Protein 7AH0 (pdb70)

Secondary structure (DSSP, 8-state):
-HHHHHHHHHHHHHHHHHHHHHHT-SS--HHHHHHHHHHHHHHHHHHHHHT--HHHHHHHHHHHHHHHHHHHHHTT-SS--HHHHHHHHHHHHHHHHHHHHTT-

Nearest PDB structures (foldseek):
  7ah0-assembly1_A  TM=1.010E+00  e=2.384E-13  synthetic construct
  8ccr-assembly1_A  TM=1.003E+00  e=1.564E-10  Escherichia coli
  3lg7-assembly1_B  TM=4.643E-01  e=6.732E-01  synthetic construct
  8gl3-assembly1_A  TM=3.722E-01  e=1.367E+00  synthetic construct

Solvent-accessible surface area: 7406 Å² total; per-residue (Å²): 105,66,129,44,116,64,133,31,112,35,34,19,96,84,23,94,44,21,19,82,82,25,82,150,57,130,83,25,52,99,130,45,67,85,116,29,90,39,16,24,67,92,25,74,42,18,16,106,83,74,101,202,82,83,114,44,109,121,120,32,155,47,15,26,85,87,22,59,41,17,20,90,81,22,84,154,59,131,81,24,56,96,123,39,49,79,120,35,95,38,33,21,68,105,23,49,48,15,20,120,78,69,140,207

Foldseek 3Di:
DVVLLVLLVVLLVLLVVLLVVCLVDQADDPVSLVSNLVSLVSNLVSLVVVVCVVVLNVLLNVLSVVLVVLSVVCVVDNGDDVVSSCSNVVSSVVNVVSSVVVVD

Structure (mmCIF, N/CA/C/O backbone):
data_7AH0
#
_entry.id   7AH0
#
_cell.length_a   81.250
_cell.length_b   81.250
_cell.length_c   59.060
_cell.angle_alpha   90.00
_cell.angle_beta   90.00
_cell.angle_gamma   120.00
#
_symmetry.space_group_name_H-M   'H 3'
#
loop_
_entity.id
_entity.type
_entity.pdbx_description
1 polymer 4D2
2 non-polymer 'PROTOPORPHYRIN IX CONTAINING FE'
3 water water
#
loop_
_atom_site.group_PDB
_atom_site.id
_atom_site.type_symbol
_atom_site.label_atom_id
_atom_site.label_alt_id
_atom_site.label_comp_id
_atom_site.label_asym_id
_atom_site.label_entity_id
_atom_site.label_seq_id
_atom_site.pdbx_PDB_ins_code
_atom_site.Cartn_x
_atom_site.Cartn_y
_atom_site.Cartn_z
_atom_site.occupancy
_atom_site.B_iso_or_equiv
_atom_site.auth_seq_id
_atom_site.auth_comp_id
_atom_site.auth_asym_id
_atom_site.auth_atom_id
_atom_site.pdbx_PDB_model_num
ATOM 1 N N . SER A 1 2 ? 5.892 -18.785 -9.689 1.00 61.31 2 SER A N 1
ATOM 2 C CA . SER A 1 2 ? 6.237 -19.315 -8.364 1.00 54.42 2 SER A CA 1
ATOM 3 C C . SER A 1 2 ? 7.754 -19.251 -8.165 1.00 46.89 2 SER A C 1
ATOM 4 O O . SER A 1 2 ? 8.187 -18.524 -7.283 1.00 42.75 2 SER A O 1
ATOM 7 N N . PRO A 1 3 ? 8.607 -19.989 -8.929 1.00 47.45 3 PRO A N 1
ATOM 8 C CA . PRO A 1 3 ? 10.063 -19.956 -8.708 1.00 43.44 3 PRO A CA 1
ATOM 9 C C . PRO A 1 3 ? 10.686 -18.567 -8.884 1.00 34.84 3 PRO A C 1
ATOM 10 O O . PRO A 1 3 ? 11.525 -18.228 -8.116 1.00 36.33 3 PRO A O 1
ATOM 14 N N . GLU A 1 4 ? 10.217 -17.824 -9.882 1.00 39.98 4 GLU A N 1
ATOM 15 C CA . GLU A 1 4 ? 10.670 -16.442 -10.170 1.00 43.88 4 GLU A CA 1
ATOM 16 C C . GLU A 1 4 ? 10.331 -15.571 -8.957 1.00 43.67 4 GLU A C 1
ATOM 17 O O . GLU A 1 4 ? 11.165 -14.816 -8.508 1.00 45.21 4 GLU A O 1
ATOM 23 N N . LEU A 1 5 ? 9.113 -15.708 -8.461 1.00 39.80 5 LEU A N 1
ATOM 24 C CA . LEU A 1 5 ? 8.613 -14.988 -7.272 1.00 39.57 5 LEU A CA 1
ATOM 25 C C . LEU A 1 5 ? 9.432 -15.399 -6.044 1.00 36.45 5 LEU A C 1
ATOM 26 O O . LEU A 1 5 ? 9.822 -14.508 -5.286 1.00 34.05 5 LEU A O 1
ATOM 31 N N . ARG A 1 6 ? 9.716 -16.689 -5.846 1.00 32.79 6 ARG A N 1
ATOM 32 C CA . ARG A 1 6 ? 10.521 -17.147 -4.679 1.00 33.99 6 ARG A CA 1
ATOM 33 C C . ARG A 1 6 ? 11.938 -16.534 -4.730 1.00 32.81 6 ARG A C 1
ATOM 34 O O . ARG A 1 6 ? 12.469 -16.139 -3.676 1.00 34.49 6 ARG A O 1
ATOM 42 N N . GLU A 1 7 ? 12.570 -16.493 -5.896 1.00 31.83 7 GLU A N 1
ATOM 43 C CA . GLU A 1 7 ? 13.962 -15.979 -6.046 1.00 31.68 7 GLU A CA 1
ATOM 44 C C . GLU A 1 7 ? 13.974 -14.447 -5.948 1.00 31.23 7 GLU A C 1
ATOM 45 O O . GLU A 1 7 ? 14.941 -13.922 -5.413 1.00 33.84 7 GLU A O 1
ATOM 51 N N . LYS A 1 8 ? 12.913 -13.756 -6.350 1.00 33.47 8 LYS A N 1
ATOM 52 C CA . LYS A 1 8 ? 12.767 -12.301 -6.057 1.00 34.92 8 LYS A CA 1
ATOM 53 C C . LYS A 1 8 ? 12.737 -12.064 -4.556 1.00 32.09 8 LYS A C 1
ATOM 54 O O . LYS A 1 8 ? 13.478 -11.186 -4.090 1.00 28.77 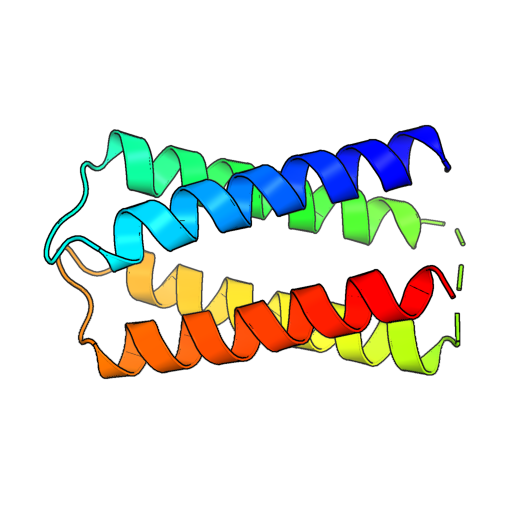8 LYS A O 1
ATOM 60 N N . HIS A 1 9 ? 11.942 -12.858 -3.829 1.00 32.64 9 HIS A N 1
ATOM 61 C CA . HIS A 1 9 ? 11.789 -12.779 -2.351 1.00 30.64 9 HIS A CA 1
ATOM 62 C C . HIS A 1 9 ? 13.168 -12.962 -1.701 1.00 29.41 9 HIS A C 1
ATOM 63 O O . HIS A 1 9 ? 13.555 -12.148 -0.836 1.00 34.33 9 HIS A O 1
ATOM 70 N N . ARG A 1 10 ? 13.859 -14.039 -2.049 1.00 30.52 10 ARG A N 1
ATOM 71 C CA . ARG A 1 10 ? 15.221 -14.353 -1.532 1.00 30.92 10 ARG A CA 1
ATOM 72 C C . ARG A 1 10 ? 16.160 -13.163 -1.795 1.00 27.09 10 ARG A C 1
ATOM 73 O O . ARG A 1 10 ? 16.859 -12.773 -0.874 1.00 28.58 10 ARG A O 1
ATOM 81 N N . ALA A 1 11 ? 16.225 -12.648 -3.036 1.00 26.33 11 ALA A N 1
ATOM 82 C CA . ALA A 1 11 ? 17.175 -11.564 -3.419 1.00 31.32 11 ALA A CA 1
ATOM 83 C C . ALA A 1 11 ? 16.840 -10.283 -2.633 1.00 34.05 11 ALA A C 1
ATOM 84 O O . ALA A 1 11 ? 17.749 -9.566 -2.192 1.00 33.79 11 ALA A O 1
ATOM 86 N N . LEU A 1 12 ? 15.554 -10.045 -2.416 1.00 34.24 12 LEU A N 1
ATOM 87 C CA . LEU A 1 12 ? 15.131 -8.872 -1.629 1.00 31.20 12 LEU A CA 1
ATOM 88 C C . LEU A 1 12 ? 15.534 -9.093 -0.172 1.00 28.34 12 LEU A C 1
ATOM 89 O O . LEU A 1 12 ? 16.015 -8.172 0.413 1.00 28.43 12 LEU A O 1
ATOM 94 N N . ALA A 1 13 ? 15.362 -10.305 0.344 1.00 27.68 13 ALA A N 1
ATOM 95 C CA . ALA A 1 13 ? 15.679 -10.614 1.753 1.00 27.50 13 ALA A CA 1
ATOM 96 C C . ALA A 1 13 ? 17.181 -10.399 2.048 1.00 29.79 13 ALA A C 1
ATOM 97 O O . ALA A 1 13 ? 17.506 -9.893 3.144 1.00 32.53 13 ALA A O 1
ATOM 99 N N . GLU A 1 14 ? 18.055 -10.869 1.164 1.00 29.16 14 GLU A N 1
ATOM 100 C CA . GLU A 1 14 ? 19.536 -10.659 1.202 1.00 33.47 14 GLU A CA 1
ATOM 101 C C . GLU A 1 14 ? 19.868 -9.158 1.308 1.00 31.20 14 GLU A C 1
ATOM 102 O O . GLU A 1 14 ? 20.746 -8.801 2.108 1.00 30.84 14 GLU A O 1
ATOM 108 N N . GLN A 1 15 ? 19.219 -8.320 0.500 1.00 33.40 15 GLN A N 1
ATOM 109 C CA . GLN A 1 15 ? 19.442 -6.854 0.484 1.00 36.41 15 GLN A CA 1
ATOM 110 C C . GLN A 1 15 ? 18.963 -6.244 1.798 1.00 36.58 15 GLN A C 1
ATOM 111 O O . GLN A 1 15 ? 19.674 -5.336 2.291 1.00 34.25 15 GLN A O 1
ATOM 117 N N . VAL A 1 16 ? 17.844 -6.731 2.372 1.00 34.40 16 VAL A N 1
ATOM 118 C CA . VAL A 1 16 ? 17.345 -6.270 3.702 1.00 32.45 16 VAL A CA 1
ATOM 119 C C . VAL A 1 16 ? 18.382 -6.610 4.792 1.00 35.02 16 VAL A C 1
ATOM 120 O O . VAL A 1 16 ? 18.583 -5.811 5.746 1.00 29.86 16 VAL A O 1
ATOM 124 N N . TYR A 1 17 ? 18.944 -7.815 4.749 1.00 33.37 17 TYR A N 1
ATOM 125 C CA . TYR A 1 17 ? 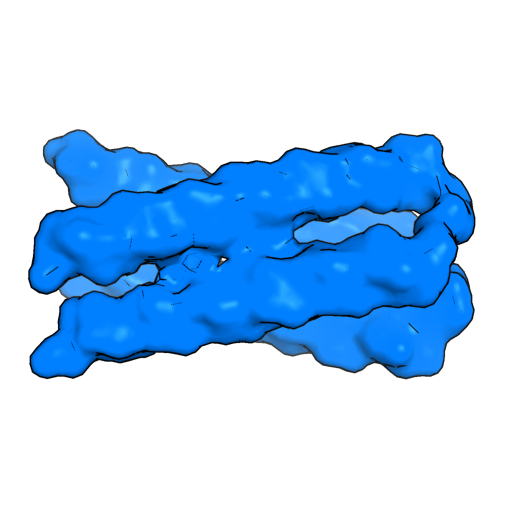19.993 -8.269 5.695 1.00 35.73 17 TYR A CA 1
ATOM 126 C C . TYR A 1 17 ? 21.271 -7.435 5.541 1.00 33.15 17 TYR A C 1
ATOM 127 O O . TYR A 1 17 ? 21.816 -6.997 6.523 1.00 36.00 17 TYR A O 1
ATOM 136 N N . ALA A 1 18 ? 21.760 -7.208 4.328 1.00 36.56 18 ALA A N 1
ATOM 137 C CA . ALA A 1 18 ? 23.013 -6.438 4.112 1.00 40.28 18 ALA A CA 1
ATOM 138 C C . ALA A 1 18 ? 22.801 -4.996 4.606 1.00 37.75 18 ALA A C 1
ATOM 139 O O . ALA A 1 18 ? 23.666 -4.487 5.359 1.00 37.27 18 ALA A O 1
ATOM 141 N N . THR A 1 19 ? 21.691 -4.355 4.234 1.00 31.27 19 THR A N 1
ATOM 142 C CA . THR A 1 19 ? 21.402 -2.961 4.670 1.00 33.12 19 THR A CA 1
ATOM 143 C C . THR A 1 19 ? 21.273 -2.946 6.192 1.00 35.34 19 THR A C 1
ATOM 144 O O . THR A 1 19 ? 21.921 -2.074 6.830 1.00 38.41 19 THR A O 1
ATOM 148 N N . GLY A 1 20 ? 20.558 -3.917 6.767 1.00 34.73 20 GLY A N 1
ATOM 149 C CA . GLY A 1 20 ? 20.437 -4.049 8.229 1.00 34.22 20 GLY A CA 1
ATOM 150 C C . GLY A 1 20 ? 21.791 -4.196 8.92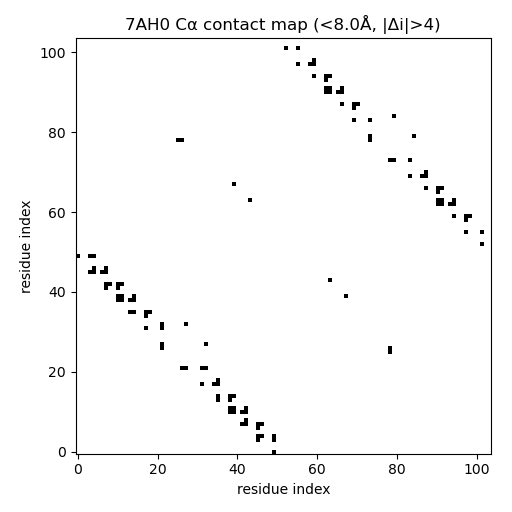7 1.00 38.43 20 GLY A C 1
ATOM 151 O O . GLY A 1 20 ? 22.018 -3.500 9.943 1.00 36.23 20 GLY A O 1
ATOM 152 N N . GLN A 1 21 ? 22.620 -5.121 8.450 1.00 43.51 21 GLN A N 1
ATOM 153 C CA . GLN A 1 21 ? 23.951 -5.424 9.042 1.00 48.12 21 GLN A CA 1
ATOM 154 C C . GLN A 1 21 ? 24.807 -4.151 9.082 1.00 45.11 21 GLN A C 1
ATOM 155 O O . GLN A 1 21 ? 25.392 -3.879 10.113 1.00 42.03 21 GLN A O 1
ATOM 161 N N . GLU A 1 22 ? 24.813 -3.400 7.988 1.00 46.92 22 GLU A N 1
ATOM 162 C CA . GLU A 1 22 ? 25.538 -2.109 7.808 1.00 45.30 22 GLU A CA 1
ATOM 163 C C . GLU A 1 22 ? 25.054 -1.086 8.849 1.00 48.36 22 GLU A C 1
ATOM 164 O O . GLU A 1 22 ? 25.895 -0.438 9.482 1.00 53.87 22 GLU A O 1
ATOM 170 N N . MET A 1 23 ? 23.743 -0.974 9.076 1.00 47.57 23 MET A N 1
ATOM 171 C CA . MET A 1 23 ? 23.166 0.048 9.993 1.00 46.36 23 MET A CA 1
ATOM 172 C C . MET A 1 23 ? 23.455 -0.345 11.440 1.00 46.24 23 MET A C 1
ATOM 173 O O . MET A 1 23 ? 23.511 0.560 12.318 1.00 39.93 23 MET A O 1
ATOM 178 N N . LEU A 1 24 ? 23.629 -1.642 11.675 1.00 43.60 24 LEU A N 1
ATOM 179 C CA . LEU A 1 24 ? 23.938 -2.157 13.028 1.00 48.82 24 LEU A CA 1
ATOM 180 C C . LEU A 1 24 ? 25.310 -1.636 13.471 1.00 46.93 24 LEU A C 1
ATOM 181 O O . LEU A 1 24 ? 25.461 -1.351 14.634 1.00 49.16 24 LEU A O 1
ATOM 186 N N . LYS A 1 25 ? 26.235 -1.447 12.538 1.00 54.51 25 LYS A N 1
ATOM 187 C CA . LYS A 1 25 ? 27.601 -0.947 12.857 1.00 63.18 25 LYS A CA 1
ATOM 188 C C . LYS A 1 25 ? 27.582 0.535 13.270 1.00 62.47 25 LYS A C 1
ATOM 189 O O . LYS A 1 25 ? 28.645 1.012 13.695 1.00 64.95 25 LYS A O 1
ATOM 195 N N . ASN A 1 26 ? 26.464 1.260 13.115 1.00 59.87 26 ASN A N 1
ATOM 196 C CA . ASN A 1 26 ? 26.421 2.748 13.255 1.00 55.19 26 ASN A CA 1
ATOM 197 C C . ASN A 1 26 ? 25.433 3.169 14.342 1.00 55.66 26 ASN A C 1
ATOM 198 O O . ASN A 1 26 ? 24.298 2.647 14.371 1.00 54.06 26 ASN A O 1
ATOM 203 N N . THR A 1 27 ? 25.831 4.139 15.163 1.00 59.98 27 THR A N 1
ATOM 204 C CA . THR A 1 27 ? 24.963 4.760 16.200 1.00 59.62 27 THR A CA 1
ATOM 205 C C . THR A 1 27 ? 23.938 5.667 15.501 1.00 55.30 27 THR A C 1
ATOM 206 O O . THR A 1 27 ? 22.839 5.818 16.065 1.00 52.22 27 THR A O 1
ATOM 210 N N . SER A 1 28 ? 24.239 6.165 14.290 1.00 53.64 28 SER A N 1
ATOM 211 C CA . SER A 1 28 ? 23.275 6.903 13.427 1.00 51.28 28 SER A CA 1
ATOM 212 C C . SER A 1 28 ? 23.480 6.515 11.964 1.00 50.92 28 SER A C 1
ATOM 213 O O . SER A 1 28 ? 24.641 6.364 11.525 1.00 55.02 28 SER A O 1
ATOM 216 N N . ASN A 1 29 ? 22.382 6.360 11.230 1.00 42.56 29 ASN A N 1
ATOM 217 C CA . ASN A 1 29 ? 22.406 6.018 9.785 1.00 40.94 29 ASN A CA 1
ATOM 218 C C . ASN A 1 29 ? 21.682 7.127 9.022 1.00 42.54 29 ASN A C 1
ATOM 219 O O . ASN A 1 29 ? 20.741 7.729 9.597 1.00 47.30 29 ASN A O 1
ATOM 224 N N . SER A 1 30 ? 22.044 7.346 7.763 1.00 40.20 30 SER A N 1
ATOM 225 C CA . SER A 1 30 ? 21.377 8.354 6.906 1.00 40.54 30 SER A CA 1
ATOM 226 C C . SER A 1 30 ? 19.924 7.956 6.676 1.00 40.82 30 SER A C 1
ATOM 227 O O . SER A 1 30 ? 19.599 6.767 6.609 1.00 40.41 30 SER A O 1
ATOM 230 N N . PRO A 1 31 ? 19.021 8.947 6.529 1.00 40.13 31 PRO A N 1
ATOM 231 C CA . PRO A 1 31 ? 17.642 8.690 6.126 1.00 39.59 31 PRO A CA 1
ATOM 232 C C . PRO A 1 31 ? 17.568 7.838 4.858 1.00 40.00 31 PRO A C 1
ATOM 233 O O . PRO A 1 31 ? 16.655 7.037 4.720 1.00 39.14 31 PRO A O 1
ATOM 237 N N . GLU A 1 32 ? 18.517 8.079 3.961 1.00 35.71 32 GLU A N 1
ATOM 238 C CA . GLU A 1 32 ? 18.686 7.377 2.665 1.00 42.14 32 GLU A CA 1
ATOM 239 C C . GLU A 1 32 ? 18.870 5.853 2.907 1.00 39.67 32 GLU A C 1
ATOM 240 O O . GLU A 1 32 ? 18.193 5.064 2.248 1.00 37.03 32 GLU A O 1
ATOM 246 N N . LEU A 1 33 ? 19.745 5.442 3.824 1.00 39.13 33 LEU A N 1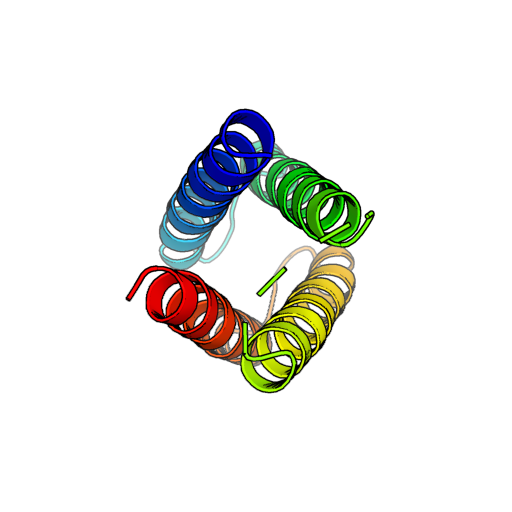
ATOM 247 C CA . LEU A 1 33 ? 20.027 4.002 4.083 1.00 37.50 33 LEU A CA 1
ATOM 248 C C . LEU A 1 33 ? 18.820 3.382 4.796 1.00 31.93 33 LEU A C 1
ATOM 249 O O . LEU A 1 33 ? 18.390 2.275 4.396 1.00 35.18 33 LEU A O 1
ATOM 254 N N . ARG A 1 34 ? 18.290 4.089 5.785 1.00 29.84 34 ARG A N 1
ATOM 255 C CA . ARG A 1 34 ? 17.112 3.671 6.593 1.00 32.75 34 ARG A CA 1
ATOM 256 C C . ARG A 1 34 ? 15.913 3.406 5.675 1.00 33.46 34 ARG A C 1
ATOM 257 O O . ARG A 1 34 ? 15.261 2.376 5.886 1.00 32.07 34 ARG A O 1
ATOM 265 N N . GLU A 1 35 ? 15.671 4.269 4.679 1.00 30.95 35 GLU A N 1
ATOM 266 C CA . GLU A 1 35 ? 14.485 4.200 3.801 1.00 34.08 35 GLU A CA 1
ATOM 267 C C . GLU A 1 35 ? 14.726 3.129 2.724 1.00 34.28 35 GLU A C 1
ATOM 268 O O . GLU A 1 35 ? 13.738 2.472 2.351 1.00 29.99 35 GLU A O 1
ATOM 274 N N . LYS A 1 36 ? 15.969 2.936 2.261 1.00 30.45 36 LYS A N 1
ATOM 275 C CA . LYS A 1 36 ? 16.330 1.790 1.371 1.00 34.62 36 LYS A CA 1
ATOM 276 C C . LYS A 1 36 ? 15.970 0.457 2.067 1.00 29.25 36 LYS A C 1
ATOM 277 O O . LYS A 1 36 ? 15.297 -0.421 1.450 1.00 33.20 36 LYS A O 1
ATOM 283 N N . HIS A 1 37 ? 16.367 0.318 3.320 1.00 27.62 37 HIS A N 1
ATOM 284 C CA . HIS A 1 37 ? 16.125 -0.868 4.178 1.00 29.22 37 HIS A CA 1
ATOM 285 C C . HIS A 1 37 ? 14.607 -1.074 4.299 1.00 31.12 37 HIS A C 1
ATOM 286 O O . HIS A 1 37 ? 14.155 -2.175 4.045 1.00 28.23 37 HIS A O 1
ATOM 293 N N . ARG A 1 38 ? 13.877 -0.022 4.641 1.00 32.01 38 ARG A N 1
ATOM 294 C CA . ARG A 1 38 ? 12.413 -0.072 4.847 1.00 34.11 38 ARG A CA 1
ATOM 295 C C . ARG A 1 38 ? 11.682 -0.475 3.564 1.00 29.60 38 ARG A C 1
ATOM 296 O O . ARG A 1 38 ? 10.819 -1.306 3.634 1.00 31.11 38 ARG A O 1
ATOM 304 N N . ALA A 1 39 ? 12.038 0.138 2.449 1.00 30.15 39 ALA A N 1
ATOM 305 C CA . ALA A 1 39 ? 11.394 -0.075 1.132 1.00 30.73 39 ALA A CA 1
ATOM 306 C C . ALA A 1 39 ? 11.725 -1.490 0.604 1.00 31.18 39 ALA A C 1
ATOM 307 O O . ALA A 1 39 ? 10.863 -2.115 -0.093 1.00 29.30 39 ALA A O 1
ATOM 309 N N . LEU A 1 40 ? 12.916 -2.000 0.912 1.00 31.81 40 LEU A N 1
ATOM 310 C CA . LEU A 1 40 ? 13.270 -3.425 0.620 1.00 30.77 40 LEU A CA 1
ATOM 311 C C . LEU A 1 40 ? 12.430 -4.348 1.521 1.00 28.90 40 LEU A C 1
ATOM 312 O O . LEU A 1 40 ? 11.904 -5.358 1.021 1.00 28.23 40 LEU A O 1
ATOM 317 N N . ALA A 1 41 ? 12.312 -4.040 2.808 1.00 28.06 41 ALA A N 1
ATOM 318 C CA . ALA A 1 41 ? 11.500 -4.841 3.760 1.00 31.52 41 ALA A CA 1
ATOM 319 C C . ALA A 1 41 ? 10.047 -4.959 3.256 1.00 33.65 41 ALA A C 1
ATOM 320 O O . ALA A 1 41 ? 9.468 -6.072 3.348 1.00 28.82 41 ALA A O 1
ATOM 322 N N . GLU A 1 42 ? 9.482 -3.873 2.725 1.00 31.89 42 GLU A N 1
ATOM 323 C CA . GLU A 1 42 ? 8.084 -3.864 2.226 1.00 32.66 42 GLU A CA 1
ATOM 324 C C . GLU A 1 42 ? 7.939 -4.810 1.031 1.00 32.82 42 GLU A C 1
ATOM 325 O O . GLU A 1 42 ? 6.940 -5.504 0.942 1.00 30.86 42 GLU A O 1
ATOM 331 N N . GLN A 1 43 ? 8.912 -4.790 0.134 1.00 34.80 43 GLN A N 1
ATOM 332 C CA . GLN A 1 43 ? 8.877 -5.637 -1.080 1.00 35.09 43 GLN A CA 1
ATOM 333 C C . GLN A 1 43 ? 9.113 -7.107 -0.700 1.00 31.57 43 GLN A C 1
ATOM 334 O O . GLN A 1 43 ? 8.514 -7.953 -1.368 1.00 33.73 43 GLN A O 1
ATOM 340 N N . VAL A 1 44 ? 9.866 -7.373 0.366 1.00 32.01 44 VAL A N 1
ATOM 341 C CA . VAL A 1 44 ? 10.084 -8.760 0.869 1.00 34.11 44 VAL A CA 1
ATOM 342 C C . VAL A 1 44 ? 8.761 -9.258 1.464 1.00 30.97 44 VAL A C 1
ATOM 343 O O . VAL A 1 44 ? 8.385 -10.373 1.190 1.00 28.78 44 VAL A O 1
ATOM 347 N N . TYR A 1 45 ? 8.121 -8.438 2.288 1.00 30.56 45 TYR A N 1
ATOM 348 C CA . TYR A 1 45 ? 6.797 -8.752 2.866 1.00 29.23 45 TYR A CA 1
ATOM 349 C C . TYR A 1 45 ? 5.798 -9.058 1.733 1.00 30.59 45 TYR A C 1
ATOM 350 O O . TYR A 1 45 ? 5.127 -10.107 1.832 1.00 27.44 45 TYR A O 1
ATOM 359 N N . ALA A 1 46 ? 5.715 -8.215 0.685 1.00 31.28 46 ALA A N 1
ATOM 360 C CA . ALA A 1 46 ? 4.685 -8.280 -0.393 1.00 31.03 46 ALA A CA 1
ATOM 361 C C . ALA A 1 46 ? 4.908 -9.513 -1.307 1.00 33.49 46 ALA A C 1
ATOM 362 O O . ALA A 1 46 ? 3.945 -10.251 -1.624 1.00 30.35 46 ALA A O 1
ATOM 364 N N . THR A 1 47 ? 6.140 -9.782 -1.723 1.00 31.16 47 THR A N 1
ATOM 365 C CA . THR A 1 47 ? 6.452 -11.028 -2.485 1.00 29.60 47 THR A CA 1
ATOM 366 C C . THR A 1 47 ? 6.125 -12.278 -1.638 1.00 28.45 47 THR A C 1
ATOM 367 O O . THR A 1 47 ? 5.559 -13.219 -2.192 1.00 30.41 47 THR A O 1
ATOM 371 N N . GLY A 1 48 ? 6.418 -12.303 -0.337 1.00 32.44 48 GLY A N 1
ATOM 372 C CA . GLY A 1 48 ? 6.035 -13.443 0.520 1.00 35.09 48 GLY A CA 1
ATOM 373 C C . GLY A 1 48 ? 4.534 -13.712 0.471 1.00 36.17 48 GLY A C 1
ATOM 374 O O . GLY A 1 48 ? 4.133 -14.857 0.126 1.00 34.99 48 GLY A O 1
ATOM 375 N N . GLN A 1 49 ? 3.726 -12.686 0.778 1.00 31.65 49 GLN A N 1
ATOM 376 C CA . GLN A 1 49 ? 2.242 -12.748 0.795 1.00 33.34 49 GLN A CA 1
ATOM 377 C C . GLN A 1 49 ? 1.769 -13.357 -0.525 1.00 33.67 49 GLN A C 1
ATOM 378 O O . GLN A 1 49 ? 0.805 -14.200 -0.533 1.00 31.40 49 GLN A O 1
ATOM 384 N N . GLU A 1 50 ? 2.367 -12.873 -1.603 1.00 33.53 50 GLU A N 1
ATOM 385 C CA . GLU A 1 50 ? 2.000 -13.214 -2.997 1.00 36.65 50 GLU A CA 1
ATOM 386 C C . GLU A 1 50 ? 2.255 -14.706 -3.266 1.00 37.36 50 GLU A C 1
ATOM 387 O O . GLU A 1 50 ? 1.506 -15.291 -4.053 1.00 35.39 50 GLU A O 1
ATOM 393 N N . MET A 1 51 ? 3.251 -15.313 -2.619 1.00 38.77 51 MET A N 1
ATOM 394 C CA . MET A 1 51 ? 3.559 -16.764 -2.757 1.00 40.19 51 MET A CA 1
ATOM 395 C C . MET A 1 51 ? 2.457 -17.607 -2.096 1.00 40.05 51 MET A C 1
ATOM 396 O O . MET A 1 51 ? 2.213 -18.758 -2.559 1.00 39.79 51 MET A O 1
ATOM 401 N N . LEU A 1 52 ? 1.781 -17.084 -1.071 1.00 39.62 52 LEU A N 1
ATOM 402 C CA . LEU A 1 52 ? 0.619 -17.801 -0.465 1.00 43.40 52 LEU A CA 1
ATOM 403 C C . LEU A 1 52 ? -0.645 -17.647 -1.337 1.00 51.35 52 LEU A C 1
ATOM 404 O O . LEU A 1 52 ? -1.613 -18.372 -1.064 1.00 52.67 52 LEU A O 1
ATOM 409 N N . LYS A 1 53 ? -0.653 -16.771 -2.352 1.00 65.86 53 LYS A N 1
ATOM 410 C CA . LYS A 1 53 ? -1.706 -16.747 -3.415 1.00 79.44 53 LYS A CA 1
ATOM 411 C C . LYS A 1 53 ? -1.674 -18.082 -4.170 1.00 87.64 53 LYS A C 1
ATOM 412 O O . LYS A 1 53 ? -2.749 -18.511 -4.642 1.00 81.16 53 LYS A O 1
ATOM 418 N N . SER A 1 60 ? 5.787 -27.533 4.623 1.00 58.99 60 SER A N 1
ATOM 419 C CA . SER A 1 60 ? 5.132 -27.608 5.958 1.00 54.16 60 SER A CA 1
ATOM 420 C C . SER A 1 60 ? 4.262 -26.367 6.127 1.00 49.73 60 SER A C 1
ATOM 421 O O . SER A 1 60 ? 4.797 -25.266 6.248 1.00 44.12 60 SER A O 1
ATOM 424 N N . PRO A 1 61 ? 2.917 -26.483 6.153 1.00 43.47 61 PRO A N 1
ATOM 425 C CA . PRO A 1 61 ? 2.073 -25.337 6.490 1.00 40.85 61 PRO A CA 1
ATOM 426 C C . PRO A 1 61 ? 2.517 -24.711 7.814 1.00 40.26 61 PRO A C 1
ATOM 427 O O . PRO A 1 61 ? 2.419 -23.518 7.962 1.00 36.77 61 PRO A O 1
ATOM 431 N N . GLU A 1 62 ? 3.056 -25.545 8.705 1.00 36.32 62 GLU A N 1
ATOM 432 C CA . GLU A 1 62 ? 3.438 -25.168 10.085 1.00 37.01 62 GLU A CA 1
ATOM 433 C C . GLU A 1 62 ? 4.692 -24.277 10.055 1.00 34.16 62 GLU A C 1
ATOM 434 O O . GLU A 1 62 ? 4.750 -23.323 10.835 1.00 32.13 62 GLU A O 1
ATOM 440 N N . LEU A 1 63 ? 5.659 -24.573 9.188 1.00 32.81 63 LEU A N 1
ATOM 441 C CA . LEU A 1 63 ? 6.883 -23.755 9.023 1.00 33.29 63 LEU A CA 1
ATOM 442 C C . LEU A 1 63 ? 6.498 -22.417 8.371 1.00 32.32 63 LEU A C 1
ATOM 443 O O . LEU A 1 63 ? 6.973 -21.341 8.854 1.00 30.12 63 LEU A O 1
ATOM 448 N N . ARG A 1 64 ? 5.630 -22.457 7.361 1.00 31.73 64 ARG A N 1
ATOM 449 C CA . ARG A 1 64 ? 5.123 -21.237 6.675 1.00 36.89 64 ARG A CA 1
ATOM 450 C C . ARG A 1 64 ? 4.453 -20.325 7.697 1.00 37.39 64 ARG A C 1
ATOM 451 O O . ARG A 1 64 ? 4.736 -19.117 7.680 1.00 35.63 64 ARG A O 1
ATOM 459 N N . GLU A 1 65 ? 3.646 -20.898 8.593 1.00 36.87 65 GLU A N 1
ATOM 460 C CA . GLU A 1 65 ? 2.868 -20.120 9.592 1.00 37.79 65 GLU A CA 1
ATOM 461 C C . GLU A 1 65 ? 3.839 -19.425 10.554 1.00 36.97 65 GLU A C 1
ATOM 462 O O . GLU A 1 65 ? 3.623 -18.219 10.831 1.00 34.66 65 GLU A O 1
ATOM 468 N N . LYS A 1 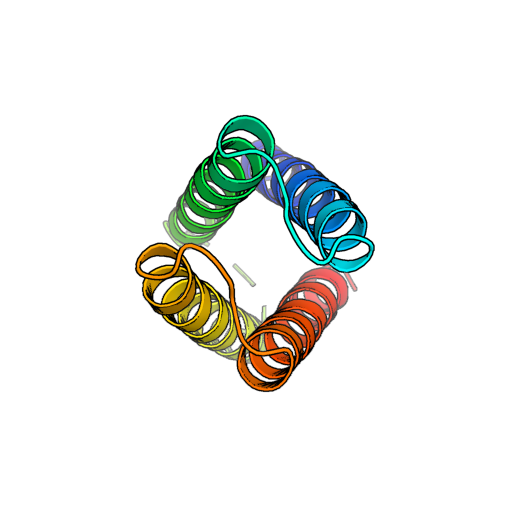66 ? 4.861 -20.143 11.051 1.00 30.79 66 LYS A N 1
ATOM 469 C CA . LYS A 1 66 ? 5.833 -19.584 12.013 1.00 30.41 66 LYS A CA 1
ATOM 470 C C . LYS A 1 66 ? 6.604 -18.428 11.339 1.00 30.39 66 LYS A C 1
ATOM 471 O O . LYS A 1 66 ? 6.785 -17.389 12.016 1.00 29.93 66 LYS A O 1
ATOM 477 N N . HIS A 1 67 ? 7.088 -18.631 10.113 1.00 28.43 67 HIS A N 1
ATOM 478 C CA . HIS A 1 67 ? 7.843 -17.647 9.282 1.00 32.21 67 HIS A CA 1
ATOM 479 C C . HIS A 1 67 ? 6.973 -16.384 9.107 1.00 31.85 67 HIS A C 1
ATOM 480 O O . HIS A 1 67 ? 7.484 -15.311 9.369 1.00 32.10 67 HIS A O 1
ATOM 487 N N . ARG A 1 68 ? 5.729 -16.546 8.643 1.00 32.86 68 ARG A N 1
ATOM 488 C CA . ARG A 1 68 ? 4.813 -15.392 8.435 1.00 33.28 68 ARG A CA 1
ATOM 489 C C . ARG A 1 68 ? 4.681 -14.621 9.752 1.00 32.55 68 ARG A C 1
ATOM 490 O O . ARG A 1 68 ? 4.985 -13.411 9.764 1.00 30.68 68 ARG A O 1
ATOM 498 N N . ALA A 1 69 ? 4.238 -15.308 10.809 1.00 30.12 69 ALA A N 1
ATOM 499 C CA . ALA A 1 69 ? 4.081 -14.698 12.152 1.00 30.50 69 ALA A CA 1
ATOM 500 C C . ALA A 1 69 ? 5.341 -13.908 12.537 1.00 30.66 69 ALA A C 1
ATOM 501 O O . ALA A 1 69 ? 5.179 -12.739 12.957 1.00 31.95 69 ALA A O 1
ATOM 503 N N . LEU A 1 70 ? 6.530 -14.500 12.411 1.00 27.93 70 LEU A N 1
ATOM 504 C CA . LEU A 1 70 ? 7.829 -13.856 12.757 1.00 30.07 70 LEU A CA 1
ATOM 505 C C . LEU A 1 70 ? 8.074 -12.611 11.885 1.00 31.70 70 LEU A C 1
ATOM 506 O O . LEU A 1 70 ? 8.517 -11.616 12.412 1.00 30.16 70 LEU A O 1
ATOM 511 N N . ALA A 1 71 ? 7.814 -12.704 10.587 1.00 28.99 71 ALA A N 1
ATOM 512 C CA . ALA A 1 71 ? 7.929 -11.566 9.638 1.00 32.65 71 ALA A CA 1
ATOM 513 C C . ALA A 1 71 ? 7.047 -10.365 10.086 1.00 34.49 71 ALA A C 1
ATOM 514 O O . ALA A 1 71 ? 7.506 -9.213 9.998 1.00 28.87 71 ALA A O 1
ATOM 516 N N . GLU A 1 72 ? 5.860 -10.650 10.631 1.00 33.67 72 GLU A N 1
ATOM 517 C CA . GLU A 1 72 ? 4.959 -9.576 11.132 1.00 34.65 72 GLU A CA 1
ATOM 518 C C . GLU A 1 72 ? 5.615 -8.900 12.344 1.00 32.14 72 GLU A C 1
ATOM 519 O O . GLU A 1 72 ? 5.672 -7.655 12.369 1.00 31.93 72 GLU A O 1
ATOM 525 N N . GLN A 1 73 ? 6.088 -9.703 13.305 1.00 31.61 73 GLN A N 1
ATOM 526 C CA . GLN A 1 73 ? 6.756 -9.211 14.530 1.00 30.79 73 GLN A CA 1
ATOM 527 C C . GLN A 1 73 ? 7.961 -8.349 14.144 1.00 28.55 73 GLN A C 1
ATOM 528 O O . GLN A 1 73 ? 8.061 -7.246 14.691 1.00 28.69 73 GLN A O 1
ATOM 534 N N . VAL A 1 74 ? 8.776 -8.758 13.173 1.00 29.98 74 VAL A N 1
ATOM 535 C CA . VAL A 1 74 ? 9.957 -7.941 12.765 1.00 31.34 74 VAL A CA 1
ATOM 536 C C . VAL A 1 74 ? 9.446 -6.633 12.145 1.00 32.92 74 VAL A C 1
ATOM 537 O O . VAL A 1 74 ? 9.991 -5.560 12.515 1.00 31.68 74 VAL A O 1
ATOM 541 N N . TYR A 1 75 ? 8.497 -6.703 11.202 1.00 29.97 75 TYR A N 1
ATOM 542 C CA . TYR A 1 75 ? 7.890 -5.496 10.594 1.00 35.09 75 TYR A CA 1
ATOM 543 C C . TYR A 1 75 ? 7.349 -4.549 11.686 1.00 34.59 75 TYR A C 1
ATOM 544 O O . TYR A 1 75 ? 7.636 -3.352 11.592 1.00 34.60 75 TYR A O 1
ATOM 553 N N . ALA A 1 76 ? 6.615 -5.029 12.688 1.00 30.50 76 ALA A N 1
ATOM 554 C CA . ALA A 1 76 ? 6.016 -4.168 13.740 1.00 33.75 76 ALA A CA 1
ATOM 555 C C . ALA A 1 76 ? 7.112 -3.483 14.579 1.00 36.92 76 ALA A C 1
ATOM 556 O O . ALA A 1 76 ? 6.892 -2.313 14.957 1.00 33.32 76 ALA A O 1
ATOM 558 N N . THR A 1 77 ? 8.223 -4.169 14.913 1.00 32.60 77 THR A N 1
ATOM 559 C CA . THR A 1 77 ? 9.359 -3.560 15.665 1.00 33.59 77 THR A CA 1
ATOM 560 C C . THR A 1 77 ? 9.967 -2.448 14.781 1.00 35.43 77 THR A C 1
ATOM 561 O O . THR A 1 77 ? 10.218 -1.373 15.332 1.00 33.60 77 THR A O 1
ATOM 565 N N . GLY A 1 78 ? 10.057 -2.672 13.461 1.00 31.59 78 GLY A N 1
ATOM 566 C CA . GLY A 1 78 ? 10.451 -1.684 12.443 1.00 37.88 78 GLY A CA 1
ATOM 567 C C . GLY A 1 78 ? 9.559 -0.440 12.441 1.00 40.43 78 GLY A C 1
ATOM 568 O O . GLY A 1 78 ? 10.114 0.654 12.443 1.00 36.04 78 GLY A O 1
ATOM 569 N N . GLN A 1 79 ? 8.231 -0.600 12.427 1.00 40.17 79 GLN A N 1
ATOM 570 C CA . GLN A 1 79 ? 7.229 0.506 12.468 1.00 42.21 79 GLN A CA 1
ATOM 571 C C . GLN A 1 79 ? 7.518 1.432 13.665 1.00 44.19 79 GLN A C 1
ATOM 572 O O . GLN A 1 79 ? 7.413 2.659 13.503 1.00 38.92 79 GLN A O 1
ATOM 578 N N . GLU A 1 80 ? 7.852 0.862 14.826 1.00 39.21 80 GLU A N 1
ATOM 579 C CA . GLU A 1 80 ? 8.202 1.614 16.056 1.00 43.04 80 GLU A CA 1
ATOM 580 C C . GLU A 1 80 ? 9.527 2.369 15.897 1.00 37.37 80 GLU A C 1
ATOM 581 O O . GLU A 1 80 ? 9.599 3.513 16.367 1.00 36.88 80 GLU A O 1
ATOM 587 N N . MET A 1 81 ? 10.523 1.775 15.248 1.00 36.50 81 MET A N 1
ATOM 588 C CA . MET A 1 81 ? 11.872 2.389 15.099 1.00 36.64 81 MET A CA 1
ATOM 589 C C . MET A 1 81 ? 11.794 3.554 14.098 1.00 34.01 81 MET A C 1
ATOM 590 O O . MET A 1 81 ? 12.617 4.469 14.140 1.00 33.65 81 MET A O 1
ATOM 595 N N . LEU A 1 82 ? 10.749 3.539 13.287 1.00 33.24 82 LEU A N 1
ATOM 596 C CA . LEU A 1 82 ? 10.476 4.557 12.248 1.00 34.60 82 LEU A CA 1
ATOM 597 C C . LEU A 1 82 ? 10.119 5.916 12.874 1.00 32.31 82 LEU A C 1
ATOM 598 O O . LEU A 1 82 ? 10.307 6.909 12.223 1.00 35.40 82 LEU A O 1
ATOM 603 N N . LYS A 1 83 ? 9.574 5.919 14.082 1.00 30.90 83 LYS A N 1
ATOM 604 C CA . LYS A 1 83 ? 9.139 7.124 14.852 1.00 33.83 83 LYS A CA 1
ATOM 605 C C . LYS A 1 83 ? 10.307 7.872 15.518 1.00 36.46 83 LYS A C 1
ATOM 606 O O . LYS A 1 83 ? 10.040 8.943 16.088 1.00 40.56 83 LYS A O 1
ATOM 612 N N . ASN A 1 84 ? 11.507 7.289 15.534 1.00 37.82 84 ASN A N 1
ATOM 613 C CA . ASN A 1 84 ? 12.652 7.714 16.378 1.00 38.95 84 ASN A CA 1
ATOM 614 C C . ASN A 1 84 ? 13.822 8.116 15.475 1.00 37.44 84 ASN A C 1
ATOM 615 O O . ASN A 1 84 ? 14.220 7.310 14.593 1.00 35.85 84 ASN A O 1
ATOM 620 N N . THR A 1 85 ? 14.363 9.313 15.699 1.00 36.08 85 THR A N 1
ATOM 621 C CA . THR A 1 85 ? 15.662 9.769 15.147 1.00 35.77 85 THR A CA 1
ATOM 622 C C . THR A 1 85 ? 16.779 8.812 15.591 1.00 36.31 85 THR A C 1
ATOM 623 O O . THR A 1 85 ? 17.643 8.533 14.764 1.00 36.35 85 THR A O 1
ATOM 627 N N . SER A 1 86 ? 16.756 8.294 16.816 1.00 34.31 86 SER A N 1
ATOM 628 C CA . SER A 1 86 ? 17.745 7.286 17.281 1.00 38.25 86 SER A CA 1
ATOM 629 C C . SER A 1 86 ? 17.053 6.164 18.068 1.00 37.58 86 SER A C 1
ATOM 630 O O . SER A 1 86 ? 16.191 6.429 18.918 1.00 40.84 86 SER A O 1
ATOM 633 N N . ASN A 1 87 ? 17.458 4.929 17.835 1.00 40.43 87 ASN A N 1
ATOM 634 C CA . ASN A 1 87 ? 16.799 3.739 18.436 1.00 43.65 87 ASN A CA 1
ATOM 635 C C . ASN A 1 87 ? 17.713 3.137 19.519 1.00 45.08 87 ASN A C 1
ATOM 636 O O . ASN A 1 87 ? 18.853 2.803 19.185 1.00 43.76 87 ASN A O 1
ATOM 641 N N . SER A 1 88 ? 17.197 3.044 20.751 1.00 52.71 88 SER A N 1
ATOM 642 C CA . SER A 1 88 ? 17.766 2.334 21.926 1.00 62.92 88 SER A CA 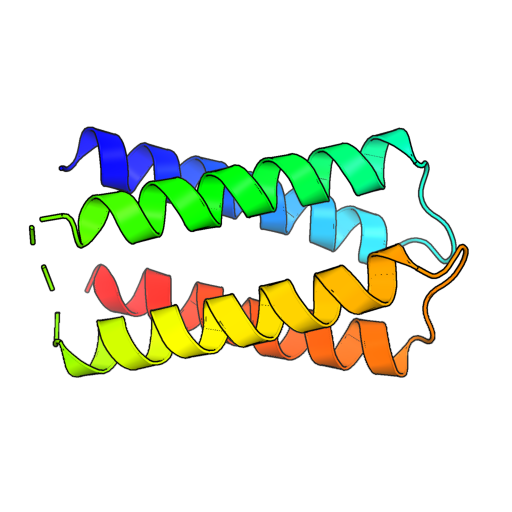1
ATOM 643 C C . SER A 1 88 ? 18.287 0.970 21.497 1.00 70.69 88 SER A C 1
ATOM 644 O O . SER A 1 88 ? 17.615 0.275 20.733 1.00 78.56 88 SER A O 1
ATOM 647 N N . PRO A 1 89 ? 19.461 0.526 22.000 1.00 73.27 89 PRO A N 1
ATOM 648 C CA . PRO A 1 89 ? 20.096 -0.691 21.489 1.00 71.24 89 PRO A CA 1
ATOM 649 C C . PRO A 1 89 ? 19.304 -1.946 21.896 1.00 62.60 89 PRO A C 1
ATOM 650 O O . PRO A 1 89 ? 19.592 -3.002 21.365 1.00 62.54 89 PRO A O 1
ATOM 654 N N . GLU A 1 90 ? 18.328 -1.775 22.798 1.00 56.63 90 GLU A N 1
ATOM 655 C CA . GLU A 1 90 ? 17.389 -2.808 23.314 1.00 63.55 90 GLU A CA 1
ATOM 656 C C . GLU A 1 90 ? 16.289 -3.089 22.280 1.00 65.61 90 GLU A C 1
ATOM 657 O O . GLU A 1 90 ? 15.932 -4.272 22.110 1.00 61.60 90 GLU A O 1
ATOM 663 N N . LEU A 1 91 ? 15.733 -2.041 21.659 1.00 59.46 91 LEU A N 1
ATOM 664 C CA . LEU A 1 91 ? 14.794 -2.171 20.518 1.00 59.19 91 LEU A CA 1
ATOM 665 C C . LEU A 1 91 ? 15.557 -2.701 19.298 1.00 52.90 91 LEU A C 1
ATOM 666 O O . LEU A 1 91 ? 14.980 -3.515 18.535 1.00 50.38 91 LEU A O 1
ATOM 671 N N . ARG A 1 92 ? 16.806 -2.279 19.126 1.00 49.20 92 ARG A N 1
ATOM 672 C CA . ARG A 1 92 ? 17.651 -2.704 17.983 1.00 52.93 92 ARG A CA 1
ATOM 673 C C . ARG A 1 92 ? 17.939 -4.215 18.096 1.00 58.34 92 ARG A C 1
ATOM 674 O O . ARG A 1 92 ? 17.936 -4.897 17.037 1.00 57.04 92 ARG A O 1
ATOM 682 N N . GLU A 1 93 ? 18.164 -4.706 19.320 1.00 52.75 93 GLU A N 1
ATOM 683 C CA . GLU A 1 93 ? 18.469 -6.133 19.612 1.00 49.68 93 GLU A CA 1
ATOM 684 C C . GLU A 1 93 ? 17.211 -6.972 19.394 1.00 42.39 93 GLU A C 1
ATOM 685 O O . GLU A 1 93 ? 17.319 -8.001 18.779 1.00 48.00 93 GLU A O 1
ATOM 691 N N . LYS A 1 94 ? 16.073 -6.531 19.909 1.00 40.99 94 LYS A N 1
ATOM 692 C CA . LYS A 1 94 ? 14.776 -7.245 19.740 1.00 42.08 94 LYS A CA 1
ATOM 693 C C . LYS A 1 94 ? 14.536 -7.510 18.249 1.00 42.17 94 LYS A C 1
ATOM 694 O O . LYS A 1 94 ? 14.251 -8.672 17.895 1.00 45.55 94 LYS A O 1
ATOM 700 N N . HIS A 1 95 ? 14.749 -6.491 17.404 1.00 41.42 95 HIS A N 1
ATOM 701 C CA . HIS A 1 95 ? 14.525 -6.486 15.936 1.00 33.86 95 HIS A CA 1
ATOM 702 C C . HIS A 1 95 ? 15.530 -7.424 15.242 1.00 35.84 95 HIS A C 1
ATOM 703 O O . HIS A 1 95 ? 15.104 -8.216 14.389 1.00 31.90 95 HIS A O 1
ATOM 710 N N . ARG A 1 96 ? 16.806 -7.321 15.583 1.00 34.75 96 ARG A N 1
ATOM 711 C CA . ARG A 1 96 ? 17.830 -8.199 14.977 1.00 42.25 96 ARG A CA 1
ATOM 712 C C . ARG A 1 96 ? 17.518 -9.658 15.313 1.00 39.48 96 ARG A C 1
ATOM 713 O O . ARG A 1 96 ? 17.615 -10.471 14.435 1.00 36.81 96 ARG A O 1
ATOM 721 N N . ALA A 1 97 ? 17.092 -9.916 16.545 1.00 40.52 97 ALA A N 1
ATOM 722 C CA . ALA A 1 97 ? 16.839 -11.276 17.079 1.00 45.54 97 ALA A CA 1
ATOM 723 C C . ALA A 1 97 ? 15.679 -11.892 16.293 1.00 43.18 97 ALA A C 1
ATOM 724 O O . ALA A 1 97 ? 15.889 -12.955 15.686 1.00 42.56 97 ALA A O 1
ATOM 726 N N . LEU A 1 98 ? 14.524 -11.207 16.251 1.00 39.15 98 LEU A N 1
ATOM 727 C CA . LEU A 1 98 ? 13.334 -11.661 15.491 1.00 36.32 98 LEU A CA 1
ATOM 728 C C . LEU A 1 98 ? 13.749 -11.816 14.031 1.00 34.74 98 LEU A C 1
ATOM 729 O O . LEU A 1 98 ? 13.376 -12.824 13.429 1.00 33.18 98 LEU A O 1
ATOM 734 N N . ALA A 1 99 ? 14.509 -10.858 13.474 1.00 36.97 99 ALA A N 1
ATOM 735 C CA . ALA A 1 99 ? 14.980 -10.921 12.069 1.00 32.70 99 ALA A CA 1
ATOM 736 C C . ALA A 1 99 ? 15.759 -12.231 11.807 1.00 35.00 99 ALA A C 1
ATOM 737 O O . ALA A 1 99 ? 15.449 -12.898 10.822 1.00 3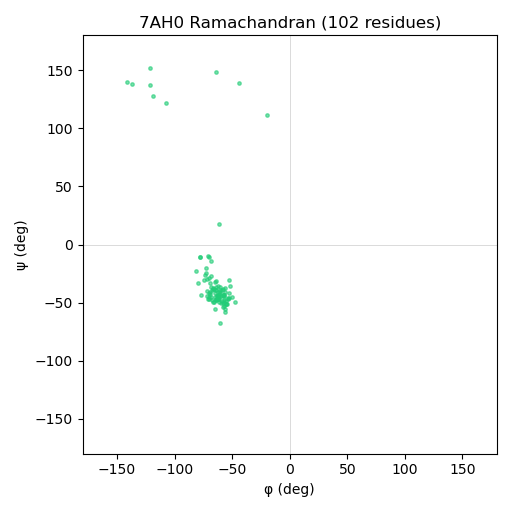3.60 99 ALA A O 1
ATOM 739 N N . GLU A 1 100 ? 16.752 -12.599 12.615 1.00 37.08 100 GLU A N 1
ATOM 740 C CA . GLU A 1 100 ? 17.538 -13.850 12.377 1.00 45.11 100 GLU A CA 1
ATOM 741 C C . GLU A 1 100 ? 16.588 -15.067 12.381 1.00 38.33 100 GLU A C 1
ATOM 742 O O . GLU A 1 100 ? 16.742 -15.977 11.529 1.00 35.89 100 GLU A O 1
ATOM 748 N N . GLN A 1 101 ? 15.598 -15.067 13.269 1.00 39.74 101 GLN A N 1
ATOM 749 C CA . GLN A 1 101 ? 14.586 -16.153 13.330 1.00 39.80 101 GLN A CA 1
ATOM 750 C C . GLN A 1 101 ? 13.815 -16.234 12.009 1.00 41.65 101 GLN A C 1
ATOM 751 O O . GLN A 1 101 ? 13.615 -17.372 11.571 1.00 38.48 101 GLN A O 1
ATOM 757 N N . VAL A 1 102 ? 13.525 -15.110 11.340 1.00 38.93 102 VAL A N 1
ATOM 758 C CA . VAL A 1 102 ? 12.784 -15.099 10.041 1.00 36.18 102 VAL A CA 1
ATOM 759 C C . VAL A 1 102 ? 13.652 -15.677 8.916 1.00 33.83 102 VAL A C 1
ATOM 760 O O . VAL A 1 102 ? 13.129 -16.391 8.075 1.00 31.87 102 VAL A O 1
ATOM 764 N N . TYR A 1 103 ? 14.926 -15.316 8.893 1.00 34.58 103 TYR A N 1
ATOM 765 C CA . TYR A 1 103 ? 15.926 -15.810 7.909 1.00 39.10 103 TYR A CA 1
ATOM 766 C C . TYR A 1 103 ? 16.124 -17.324 8.076 1.00 35.85 103 TYR A C 1
ATOM 767 O O . TYR A 1 103 ? 16.029 -18.037 7.067 1.00 35.32 103 TYR A O 1
ATOM 776 N N . ALA A 1 104 ? 16.315 -17.782 9.316 1.00 38.89 104 ALA A N 1
ATOM 777 C CA . ALA A 1 104 ? 16.505 -19.214 9.701 1.00 41.11 104 ALA A CA 1
ATOM 778 C C . ALA A 1 104 ? 15.321 -20.045 9.188 1.00 39.07 104 ALA A C 1
ATOM 779 O O . ALA A 1 104 ? 15.554 -21.020 8.425 1.00 46.30 104 ALA A O 1
ATOM 781 N N . THR A 1 105 ? 14.088 -19.618 9.477 1.00 34.09 105 THR A N 1
ATOM 782 C CA . THR A 1 105 ? 12.856 -20.345 9.057 1.00 33.80 105 THR A CA 1
ATOM 783 C C . THR A 1 105 ? 12.700 -20.323 7.542 1.00 37.63 105 THR A C 1
ATOM 784 O O . THR A 1 105 ? 12.275 -21.360 6.979 1.00 37.68 105 THR A O 1
ATOM 788 N N . GLY A 1 106 ? 13.054 -19.218 6.883 1.00 36.64 106 GLY A N 1
ATOM 789 C CA . GLY A 1 106 ? 12.999 -19.183 5.410 1.00 37.25 106 GLY A CA 1
ATOM 790 C C . GLY A 1 106 ? 13.923 -20.224 4.776 1.00 38.54 106 GLY A C 1
ATOM 791 O O . GLY A 1 106 ? 13.496 -20.909 3.796 1.00 44.80 106 GLY A O 1
ATOM 792 N N . GLN A 1 107 ? 15.169 -20.260 5.227 1.00 41.20 107 GLN A N 1
ATOM 793 C CA . GLN A 1 107 ? 16.237 -21.197 4.757 1.00 47.87 107 GLN A CA 1
ATOM 794 C C . GLN A 1 107 ? 15.825 -22.648 5.060 1.00 48.06 107 GLN A C 1
ATOM 795 O O . GLN A 1 107 ? 16.109 -23.515 4.225 1.00 50.12 107 GLN A O 1
ATOM 801 N N . GLU A 1 108 ? 15.147 -22.902 6.186 1.00 45.95 108 GLU A N 1
ATOM 802 C CA . GLU A 1 108 ? 14.726 -24.276 6.573 1.00 46.66 108 GLU A CA 1
ATOM 803 C C . GLU A 1 108 ? 13.647 -24.748 5.602 1.00 50.85 108 GLU A C 1
ATOM 804 O O . GLU A 1 108 ? 13.406 -25.965 5.559 1.00 47.20 108 GLU A O 1
ATOM 810 N N . MET A 1 109 ? 13.072 -23.826 4.829 1.00 51.32 109 MET A N 1
ATOM 811 C CA . MET A 1 109 ? 12.005 -24.202 3.870 1.00 52.02 109 MET A CA 1
ATOM 812 C C . MET A 1 109 ? 12.603 -24.777 2.582 1.00 52.41 109 MET A C 1
ATOM 813 O O . MET A 1 109 ? 11.892 -25.510 1.938 1.00 55.69 109 MET A O 1
ATOM 818 N N . LEU A 1 110 ? 13.861 -24.465 2.253 1.00 63.13 110 LEU A N 1
ATOM 819 C CA . LEU A 1 110 ? 14.570 -25.069 1.089 1.00 74.79 110 LEU A CA 1
ATOM 820 C C . LEU A 1 110 ? 14.654 -26.587 1.286 1.00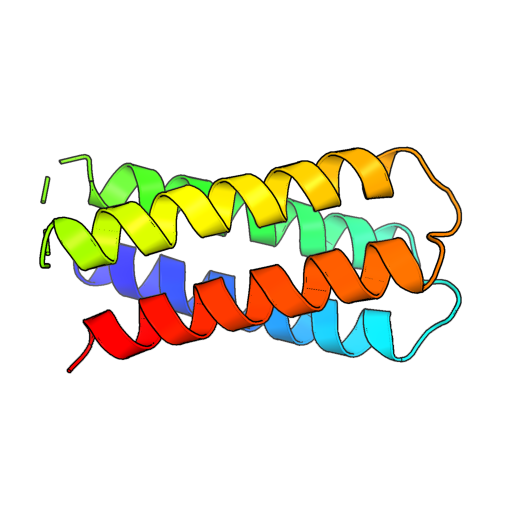 76.93 110 LEU A C 1
ATOM 821 O O . LEU A 1 110 ? 14.032 -27.323 0.494 1.00 91.82 110 LEU A O 1
ATOM 826 N N . LYS A 1 111 ? 15.422 -27.024 2.289 1.00 84.22 111 LYS A N 1
ATOM 827 C CA . LYS A 1 111 ? 15.558 -28.472 2.626 1.00 90.64 111 LYS A CA 1
ATOM 828 C C . LYS A 1 111 ? 14.169 -29.132 2.677 1.00 104.06 111 LYS A C 1
ATOM 829 O O . LYS A 1 111 ? 14.110 -30.371 2.554 1.00 112.76 111 LYS A O 1
#

Sequence (104 aa):
SPELREKHRALAEQVYATGQEMLKNTSNSPELREKHRALAEQVYATGQEMLKSPELREKHRALAEQVYATGQEMLKNTSNSPELREKHRALAEQVYATGQEMLK

Radius of gyration: 13.71 Å; Cα contacts (8 Å, |Δi|>4): 63; chains: 1; bounding box: 29×38×34 Å

B-factor: mean 43.97, std 13.99, range [26.33, 112.76]